Protein AF-A0A381TKH3-F1 (afdb_monomer_lite)

pLDDT: mean 91.59, std 5.98, range [58.12, 97.0]

Secondary structure (DSSP, 8-state):
-HHHHHHHHIIIIIIHHHHHHHTTSS---HHHHHHHHHHHHHHHHHHHHHHHHHHHHHHHHHTT-

Foldseek 3Di:
DVLVVVLVCLVPPQQVVLVCCLVVVDPDDPVSNVVSVVRNVVSVVVSVVSVVVVVVVVVCVVPVD

Structure (mmCIF, N/CA/C/O backbone):
data_AF-A0A381TKH3-F1
#
_entry.id   AF-A0A381TKH3-F1
#
loop_
_atom_site.group_PDB
_atom_site.id
_atom_site.type_symbol
_atom_site.label_atom_id
_atom_site.label_alt_id
_atom_site.label_comp_id
_atom_site.label_asym_id
_atom_site.label_entity_id
_atom_site.label_seq_id
_atom_site.pdbx_PDB_ins_code
_atom_site.Cartn_x
_atom_site.Cartn_y
_atom_site.Cartn_z
_atom_site.occupancy
_atom_site.B_iso_or_equiv
_atom_site.auth_seq_id
_atom_site.auth_comp_id
_atom_site.auth_asym_id
_atom_site.auth_atom_id
_atom_site.pdbx_PDB_model_num
ATOM 1 N N . MET A 1 1 ? 8.337 -6.151 -15.048 1.00 71.88 1 MET A N 1
ATOM 2 C CA . MET A 1 1 ? 7.216 -7.059 -14.699 1.00 71.88 1 MET A CA 1
ATOM 3 C C . MET A 1 1 ? 7.115 -7.349 -13.203 1.00 71.88 1 MET A C 1
ATOM 5 O O . MET A 1 1 ? 6.064 -7.085 -12.639 1.00 71.88 1 MET A O 1
ATOM 9 N N . TRP A 1 2 ? 8.174 -7.828 -12.541 1.00 86.19 2 TRP A N 1
ATOM 10 C CA . TRP A 1 2 ? 8.126 -8.232 -11.123 1.00 86.19 2 TRP A CA 1
ATOM 11 C C . TRP A 1 2 ? 7.672 -7.144 -10.137 1.00 86.19 2 TRP A C 1
ATOM 13 O O . TRP A 1 2 ? 6.824 -7.417 -9.294 1.00 86.19 2 TRP A O 1
ATOM 23 N N . LEU A 1 3 ? 8.154 -5.902 -10.278 1.00 89.94 3 LEU A N 1
ATOM 24 C CA . LEU A 1 3 ? 7.729 -4.782 -9.420 1.00 89.94 3 LEU A CA 1
ATOM 25 C C . LEU A 1 3 ? 6.215 -4.533 -9.489 1.00 89.94 3 LEU A C 1
ATOM 27 O O . LEU A 1 3 ? 5.572 -4.370 -8.458 1.00 89.94 3 LEU A O 1
ATOM 31 N N . GLY A 1 4 ? 5.637 -4.583 -10.692 1.00 88.81 4 GLY A N 1
ATOM 32 C CA . GLY A 1 4 ? 4.195 -4.423 -10.885 1.00 88.81 4 GLY A CA 1
ATOM 33 C C . GLY A 1 4 ? 3.383 -5.532 -10.212 1.00 88.81 4 GLY A C 1
ATOM 34 O O . GLY A 1 4 ? 2.361 -5.244 -9.599 1.00 88.81 4 GLY A O 1
ATOM 35 N N . LEU A 1 5 ? 3.860 -6.782 -10.251 1.00 93.25 5 LEU A N 1
ATOM 36 C CA . LEU A 1 5 ? 3.210 -7.903 -9.558 1.00 93.25 5 LEU A CA 1
ATOM 37 C C . LEU A 1 5 ? 3.258 -7.744 -8.032 1.00 93.25 5 LEU A C 1
ATOM 39 O O . LEU A 1 5 ? 2.252 -7.976 -7.365 1.00 93.25 5 LEU A O 1
ATOM 43 N N . ILE A 1 6 ? 4.391 -7.299 -7.481 1.00 94.06 6 ILE A N 1
ATOM 44 C CA . ILE A 1 6 ? 4.539 -7.033 -6.039 1.00 94.06 6 ILE A CA 1
ATOM 45 C C . ILE A 1 6 ? 3.602 -5.899 -5.600 1.00 94.06 6 ILE A C 1
ATOM 47 O O . ILE A 1 6 ? 2.913 -6.015 -4.585 1.00 94.06 6 ILE A O 1
ATOM 51 N N . MET A 1 7 ? 3.532 -4.818 -6.381 1.00 95.00 7 MET A N 1
ATOM 52 C CA . MET A 1 7 ? 2.625 -3.698 -6.111 1.00 95.00 7 MET A CA 1
ATOM 53 C C . MET A 1 7 ? 1.155 -4.126 -6.204 1.00 95.00 7 MET A C 1
ATOM 55 O O . MET A 1 7 ? 0.362 -3.812 -5.317 1.00 95.00 7 MET A O 1
ATOM 59 N N . ALA A 1 8 ? 0.788 -4.906 -7.226 1.00 94.12 8 ALA A N 1
ATOM 60 C CA . ALA A 1 8 ? -0.559 -5.456 -7.358 1.00 94.12 8 ALA A CA 1
ATOM 61 C C . ALA A 1 8 ? -0.921 -6.350 -6.162 1.00 94.12 8 ALA A C 1
ATOM 63 O O . ALA A 1 8 ? -2.012 -6.218 -5.609 1.00 94.12 8 ALA A O 1
ATOM 64 N N . PHE A 1 9 ? 0.000 -7.201 -5.704 1.00 95.69 9 PHE A N 1
ATOM 65 C CA . PHE A 1 9 ? -0.210 -8.017 -4.511 1.00 95.69 9 PHE A CA 1
ATOM 66 C C . PHE A 1 9 ? -0.476 -7.153 -3.267 1.00 95.69 9 PHE A C 1
ATOM 68 O O . PHE A 1 9 ? -1.456 -7.370 -2.553 1.00 95.69 9 PHE A O 1
ATOM 75 N N . ASN A 1 10 ? 0.346 -6.128 -3.033 1.00 95.06 10 ASN A N 1
ATOM 76 C CA . ASN A 1 10 ? 0.172 -5.210 -1.906 1.00 95.06 10 ASN A CA 1
ATOM 77 C C . ASN A 1 10 ? -1.207 -4.513 -1.934 1.00 95.06 10 ASN A C 1
ATOM 79 O O . ASN A 1 10 ? -1.878 -4.406 -0.905 1.00 95.06 10 ASN A O 1
ATOM 83 N N . VAL A 1 11 ? -1.681 -4.106 -3.116 1.00 96.50 11 VAL A N 1
ATOM 84 C CA . VAL A 1 11 ? -3.012 -3.499 -3.279 1.00 96.50 11 VAL A CA 1
ATOM 85 C C . VAL A 1 11 ? -4.133 -4.495 -2.978 1.00 96.50 11 VAL A C 1
ATOM 87 O O . VAL A 1 11 ? -5.002 -4.209 -2.152 1.00 96.50 11 VAL A O 1
ATOM 90 N N . TRP A 1 12 ? -4.117 -5.669 -3.610 1.00 94.44 12 TRP A N 1
ATOM 91 C CA . TRP A 1 12 ? -5.245 -6.603 -3.561 1.00 94.44 12 TRP A CA 1
ATOM 92 C C . TRP A 1 12 ? -5.336 -7.408 -2.263 1.00 94.44 12 TRP A C 1
ATOM 94 O O . TRP A 1 12 ? -6.446 -7.689 -1.809 1.00 94.44 12 TRP A O 1
ATOM 104 N N . PHE A 1 13 ? -4.203 -7.750 -1.647 1.00 94.00 13 PHE A N 1
ATOM 105 C CA . PHE A 1 13 ? -4.169 -8.622 -0.468 1.00 94.00 13 PHE A CA 1
ATOM 106 C C . PHE A 1 13 ? -3.966 -7.871 0.850 1.00 94.00 13 PHE A C 1
ATOM 108 O O . PHE A 1 13 ? -4.352 -8.386 1.897 1.00 94.00 13 PHE A O 1
ATOM 115 N N . ILE A 1 14 ? -3.403 -6.657 0.827 1.00 95.25 14 ILE A N 1
ATOM 116 C CA . ILE A 1 14 ? -3.145 -5.881 2.050 1.00 95.25 14 ILE A CA 1
ATOM 117 C C . ILE A 1 14 ? -4.025 -4.634 2.092 1.00 95.25 14 ILE A C 1
ATOM 119 O O . ILE A 1 14 ? -4.829 -4.489 3.013 1.00 95.25 14 ILE A O 1
ATOM 123 N N . ILE A 1 15 ? -3.919 -3.735 1.113 1.00 97.00 15 ILE A N 1
ATOM 124 C CA . ILE A 1 15 ? -4.621 -2.443 1.156 1.00 97.00 15 ILE A CA 1
ATOM 125 C C . ILE A 1 15 ? -6.136 -2.650 1.080 1.00 97.00 15 ILE A C 1
ATOM 127 O O . ILE A 1 15 ? -6.863 -2.171 1.952 1.00 97.00 15 ILE A O 1
ATOM 131 N N . TRP A 1 16 ? -6.615 -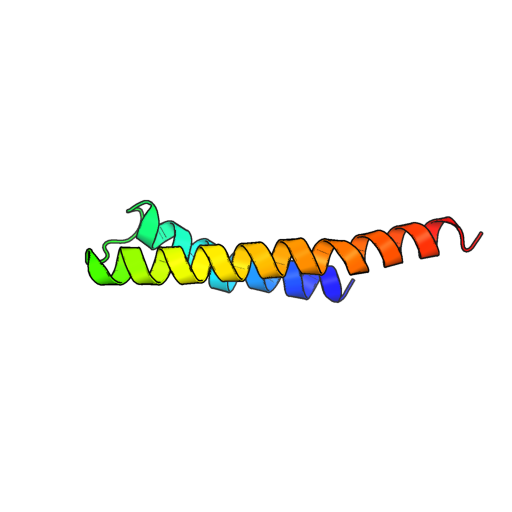3.405 0.092 1.00 96.12 16 TRP A N 1
ATOM 132 C CA . TRP A 1 16 ? -8.045 -3.542 -0.170 1.00 96.12 16 TRP A CA 1
ATOM 133 C C . TRP A 1 16 ? -8.830 -4.214 0.971 1.00 96.12 16 TRP A C 1
ATOM 135 O O . TRP A 1 16 ? -9.845 -3.654 1.392 1.00 96.12 16 TRP A O 1
ATOM 145 N N . PRO A 1 17 ? -8.383 -5.336 1.572 1.00 95.19 17 PRO A N 1
ATOM 146 C CA . PRO A 1 17 ? -9.088 -5.932 2.709 1.00 95.19 17 PRO A CA 1
ATOM 147 C C . PRO A 1 17 ? -9.148 -5.010 3.932 1.00 95.19 17 PRO A C 1
ATOM 149 O O . PRO A 1 17 ? -10.170 -4.957 4.614 1.00 95.19 17 PRO A O 1
ATOM 152 N N . ASN A 1 18 ? -8.083 -4.245 4.197 1.00 95.56 18 ASN A N 1
ATOM 153 C CA . ASN A 1 18 ? -8.069 -3.277 5.294 1.00 95.56 18 ASN A CA 1
ATOM 154 C C . ASN A 1 18 ? -8.968 -2.068 4.992 1.00 95.56 18 ASN A C 1
ATOM 156 O O . ASN A 1 18 ? -9.694 -1.613 5.874 1.00 95.56 18 ASN A O 1
ATOM 160 N N . GLN A 1 19 ? -8.996 -1.589 3.746 1.00 95.38 19 GLN A N 1
ATOM 161 C CA . GLN A 1 19 ? -9.909 -0.527 3.320 1.00 95.38 19 GLN A CA 1
ATOM 162 C C . GLN A 1 19 ? -11.376 -0.946 3.429 1.00 95.38 19 GLN A C 1
ATOM 164 O O . GLN A 1 19 ? -12.179 -0.153 3.910 1.00 95.38 19 GLN A O 1
ATOM 169 N N . LYS A 1 20 ? -11.736 -2.191 3.084 1.00 95.19 20 LYS A N 1
ATOM 170 C CA . LYS A 1 20 ? -13.110 -2.694 3.269 1.00 95.19 20 LYS A CA 1
ATOM 171 C C . LYS A 1 20 ? -13.580 -2.604 4.723 1.00 95.19 20 LYS A C 1
ATOM 173 O O . LYS A 1 20 ? -14.727 -2.234 4.960 1.00 95.19 20 LYS A O 1
ATOM 178 N N . LYS A 1 21 ? -12.702 -2.895 5.690 1.00 93.12 21 LYS A N 1
ATOM 179 C CA . LYS A 1 21 ? -13.005 -2.759 7.128 1.00 93.12 21 LYS A CA 1
ATOM 180 C C . LYS A 1 21 ? -13.193 -1.296 7.537 1.00 93.12 21 LYS A C 1
ATOM 182 O O . LYS A 1 21 ? -14.132 -0.967 8.254 1.00 93.12 21 LYS A O 1
ATOM 187 N N . VAL A 1 22 ? -12.322 -0.406 7.055 1.00 92.81 22 VAL A N 1
ATOM 188 C CA . VAL A 1 22 ? -12.380 1.036 7.363 1.00 92.81 22 VAL A CA 1
ATOM 189 C C . VAL A 1 22 ? -13.621 1.696 6.760 1.00 92.81 22 VAL A C 1
ATOM 191 O O . VAL A 1 22 ? -14.279 2.478 7.438 1.00 92.81 22 VAL A O 1
ATOM 194 N N . LEU A 1 23 ? -13.970 1.344 5.521 1.00 92.44 23 LEU A N 1
ATOM 195 C CA . LEU A 1 23 ? -15.153 1.843 4.810 1.00 92.44 23 LEU A CA 1
ATOM 196 C C . LEU A 1 23 ? -16.470 1.257 5.342 1.00 92.44 23 LEU A C 1
ATOM 198 O O . LEU A 1 23 ? -17.537 1.674 4.907 1.00 92.44 23 LEU A O 1
ATOM 202 N N . GLY A 1 24 ? -16.413 0.287 6.261 1.00 89.50 24 GLY A N 1
ATOM 203 C CA . GLY A 1 24 ? -17.601 -0.373 6.804 1.00 89.50 24 GLY A CA 1
ATOM 204 C C . GLY A 1 24 ? -18.276 -1.348 5.838 1.00 89.50 24 GLY A C 1
ATOM 205 O O . GLY A 1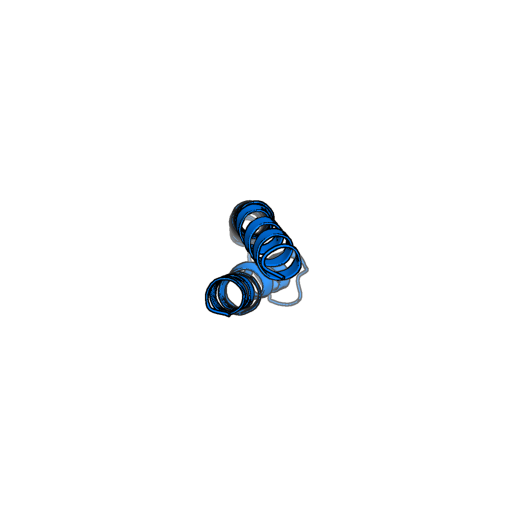 24 ? -19.399 -1.759 6.096 1.00 89.50 24 GLY A O 1
ATOM 206 N N . ILE A 1 25 ? -17.599 -1.747 4.754 1.00 92.94 25 ILE A N 1
ATOM 207 C CA . ILE A 1 25 ? -18.051 -2.831 3.861 1.00 92.94 25 ILE A CA 1
ATOM 208 C C . ILE A 1 25 ? -18.001 -4.174 4.605 1.00 92.94 25 ILE A C 1
ATOM 210 O O . ILE A 1 25 ? -18.798 -5.069 4.343 1.00 92.94 25 ILE A O 1
ATOM 214 N N . VAL A 1 26 ? -17.047 -4.314 5.529 1.00 91.56 26 VAL A N 1
ATOM 215 C CA . VAL A 1 26 ? -16.941 -5.439 6.461 1.00 91.56 26 VAL A CA 1
ATOM 216 C C . VAL A 1 26 ? -17.118 -4.900 7.875 1.00 91.56 26 VAL A C 1
ATOM 218 O O . VAL A 1 26 ? -16.466 -3.917 8.242 1.00 91.56 26 VAL A O 1
ATOM 221 N N . GLU A 1 27 ? -17.982 -5.542 8.662 1.00 89.75 27 GLU A N 1
ATOM 222 C CA . GLU A 1 27 ? -18.143 -5.217 10.077 1.00 89.75 27 GLU A CA 1
ATOM 223 C C . GLU A 1 27 ? -16.829 -5.451 10.826 1.00 89.75 27 GLU A C 1
ATOM 225 O O . GLU A 1 27 ? -16.192 -6.497 10.719 1.00 89.75 27 GLU A O 1
ATOM 230 N N . ALA A 1 28 ? -16.401 -4.428 11.555 1.00 89.56 28 ALA A N 1
ATOM 231 C CA . ALA A 1 28 ? -15.192 -4.433 12.358 1.00 89.56 28 ALA A CA 1
ATOM 232 C C . ALA A 1 28 ? -15.3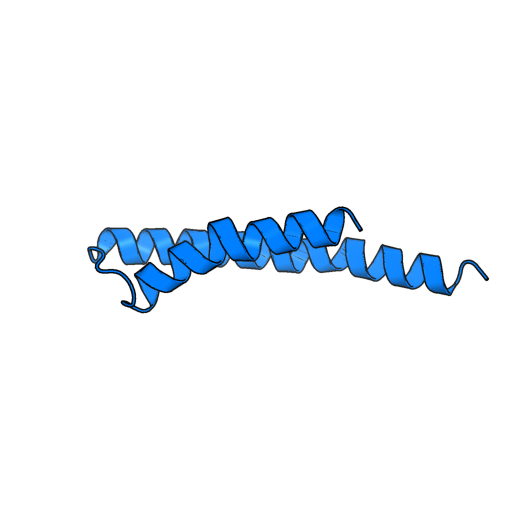92 -3.465 13.524 1.00 89.56 28 ALA A C 1
ATOM 234 O O . ALA A 1 28 ? -16.010 -2.401 13.360 1.00 89.56 28 ALA A O 1
ATOM 235 N N . GLY A 1 29 ? -14.862 -3.822 14.692 1.00 92.88 29 GLY A N 1
ATOM 236 C CA . GLY A 1 29 ? -14.929 -2.967 15.873 1.00 92.88 29 GLY A CA 1
ATOM 237 C C . GLY A 1 29 ? -14.176 -1.638 15.675 1.00 92.88 29 GLY A C 1
ATOM 238 O O . GLY A 1 29 ? -13.325 -1.530 14.787 1.00 92.88 29 GLY A O 1
ATOM 239 N N . PRO A 1 30 ? -14.435 -0.611 16.504 1.00 89.69 30 PRO A N 1
ATOM 240 C CA . PRO A 1 30 ? -13.760 0.687 16.403 1.00 89.69 30 PRO A CA 1
ATOM 241 C C .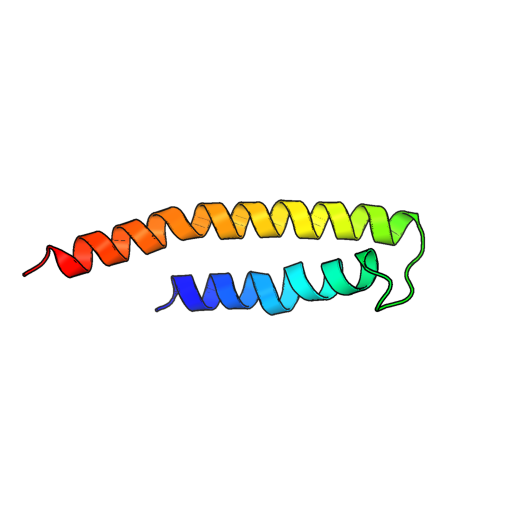 PRO A 1 30 ? -12.226 0.587 16.460 1.00 89.69 30 PRO A C 1
ATOM 243 O O . PRO A 1 30 ? -11.530 1.222 15.665 1.00 89.69 30 PRO A O 1
ATOM 246 N N . GLU A 1 31 ? -11.689 -0.261 17.343 1.00 91.25 31 GLU A N 1
ATOM 247 C CA . GLU A 1 31 ? -10.242 -0.491 17.455 1.00 91.25 31 GLU A CA 1
ATOM 248 C C . GLU A 1 31 ? -9.655 -1.175 16.214 1.00 91.25 31 GLU A C 1
ATOM 250 O O . GLU A 1 31 ? -8.595 -0.787 15.712 1.00 91.25 31 GLU A O 1
ATOM 255 N N . GLU A 1 32 ? -10.361 -2.164 15.664 1.00 91.38 32 GLU A N 1
ATOM 256 C CA . GLU A 1 32 ? -9.928 -2.866 14.457 1.00 91.38 32 GLU A CA 1
ATOM 257 C C . GLU A 1 32 ? -9.943 -1.959 13.230 1.00 91.38 32 GLU A C 1
ATOM 259 O O . GLU A 1 32 ? -9.041 -2.04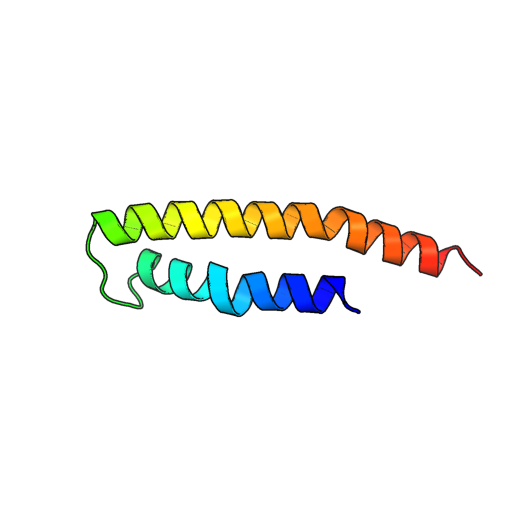6 12.390 1.00 91.38 32 GLU A O 1
ATOM 264 N N . LYS A 1 33 ? -10.922 -1.053 13.131 1.00 91.50 33 LYS A N 1
ATOM 265 C CA . LYS A 1 33 ? -10.972 -0.028 12.082 1.00 91.50 33 LYS A CA 1
ATOM 266 C C . LYS A 1 33 ? -9.770 0.905 12.169 1.00 91.50 33 LYS A C 1
ATOM 268 O O . LYS A 1 33 ? -9.106 1.127 11.157 1.00 91.50 33 LYS A O 1
ATOM 273 N N . ALA A 1 34 ? -9.425 1.382 13.366 1.00 92.81 34 ALA A N 1
ATOM 274 C CA . ALA A 1 34 ? -8.253 2.233 13.568 1.00 92.81 34 ALA A CA 1
ATOM 275 C C . ALA A 1 34 ? -6.941 1.516 13.194 1.00 92.81 34 ALA A C 1
ATOM 277 O O . ALA A 1 34 ? -6.079 2.090 12.518 1.00 92.81 34 ALA A O 1
ATOM 278 N N . LYS A 1 35 ? -6.798 0.239 13.571 1.00 94.12 35 LYS A N 1
ATOM 279 C CA . LYS A 1 35 ? -5.639 -0.587 13.195 1.00 94.12 35 LYS A CA 1
ATOM 280 C C . LYS A 1 35 ? -5.576 -0.825 11.683 1.00 94.12 35 LYS A C 1
ATOM 282 O O . LYS A 1 35 ? -4.515 -0.654 11.083 1.00 94.12 35 LYS A O 1
ATOM 287 N N . SER A 1 36 ? -6.707 -1.152 11.064 1.00 93.25 36 SER A N 1
ATOM 288 C CA . SER A 1 36 ? -6.813 -1.385 9.617 1.00 93.25 36 SER A CA 1
ATOM 289 C C . SER A 1 36 ? -6.486 -0.120 8.820 1.00 93.25 36 SER A C 1
ATOM 291 O O . SER A 1 36 ? -5.769 -0.195 7.824 1.00 93.25 36 SER A O 1
ATOM 293 N N . ALA A 1 37 ? -6.915 1.055 9.291 1.00 93.12 37 ALA A N 1
ATOM 294 C CA . ALA A 1 37 ? -6.579 2.339 8.677 1.00 93.12 37 ALA A CA 1
ATOM 295 C C . ALA A 1 37 ? -5.067 2.606 8.690 1.00 93.12 37 ALA A C 1
ATOM 297 O O . ALA A 1 37 ? -4.502 2.980 7.661 1.00 93.12 37 ALA A O 1
ATOM 298 N N . LYS A 1 38 ? -4.388 2.347 9.818 1.00 95.62 38 LYS A N 1
ATOM 299 C CA . LYS A 1 38 ? -2.922 2.473 9.902 1.00 95.62 38 LYS A CA 1
ATOM 300 C C . LYS A 1 38 ? -2.212 1.522 8.938 1.00 95.62 38 LYS A C 1
ATOM 302 O O . LYS A 1 38 ? -1.306 1.954 8.226 1.00 95.62 38 LYS A O 1
ATOM 307 N N . ILE A 1 39 ? -2.633 0.257 8.881 1.00 94.12 39 ILE A N 1
ATOM 308 C CA . ILE A 1 39 ? -2.046 -0.741 7.972 1.00 94.12 39 ILE A CA 1
ATOM 309 C C . ILE A 1 39 ? -2.246 -0.320 6.514 1.00 94.12 39 ILE A C 1
ATOM 311 O O . ILE A 1 39 ? -1.279 -0.285 5.754 1.00 94.12 39 ILE A O 1
ATOM 315 N N . ALA A 1 40 ? -3.468 0.064 6.133 1.00 94.06 40 AL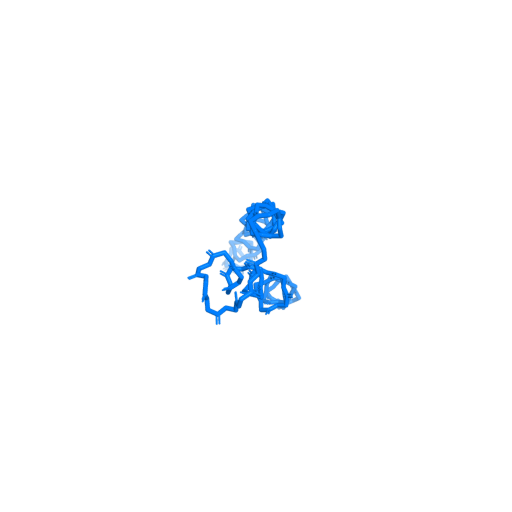A A N 1
ATOM 316 C CA . ALA A 1 40 ? -3.771 0.525 4.780 1.00 94.06 40 ALA A CA 1
ATOM 317 C C . ALA A 1 40 ? -2.940 1.762 4.400 1.00 94.06 40 ALA A C 1
ATOM 319 O O . ALA A 1 40 ? -2.424 1.831 3.284 1.00 94.06 40 ALA A O 1
ATOM 320 N N . MET A 1 41 ? -2.755 2.710 5.324 1.00 95.06 41 MET A N 1
ATOM 321 C CA . MET A 1 41 ? -1.956 3.915 5.090 1.00 95.06 41 MET A CA 1
ATOM 322 C C . MET A 1 41 ? -0.475 3.592 4.863 1.00 95.06 41 MET A C 1
ATOM 324 O O . MET A 1 41 ? 0.124 4.087 3.907 1.00 95.06 41 MET A O 1
ATOM 328 N N . LEU A 1 42 ? 0.123 2.761 5.721 1.00 96.62 42 LEU A N 1
ATOM 329 C CA . LEU A 1 42 ? 1.529 2.368 5.596 1.00 96.62 42 LEU A CA 1
ATOM 330 C C . LEU A 1 42 ? 1.766 1.565 4.313 1.00 96.62 42 LEU A C 1
ATOM 332 O O . LEU A 1 42 ? 2.676 1.885 3.553 1.00 96.62 42 LEU A O 1
ATOM 336 N N . ALA A 1 43 ? 0.902 0.590 4.021 1.00 94.94 43 ALA A N 1
ATOM 337 C CA . ALA A 1 43 ? 0.983 -0.208 2.801 1.00 94.94 43 ALA A CA 1
ATOM 338 C C . ALA A 1 43 ? 0.823 0.650 1.534 1.00 94.94 43 ALA A C 1
ATOM 340 O O . ALA A 1 43 ? 1.549 0.441 0.560 1.00 94.94 43 ALA A O 1
ATOM 341 N N . SER A 1 44 ? -0.061 1.657 1.561 1.00 94.31 44 SER A N 1
ATOM 342 C CA . SER A 1 44 ? -0.223 2.617 0.459 1.00 94.31 44 SER A CA 1
ATOM 343 C C . SER A 1 44 ? 1.046 3.436 0.230 1.00 94.31 44 SER A C 1
ATOM 345 O O . SER A 1 44 ? 1.483 3.574 -0.910 1.00 94.31 44 SER A O 1
ATOM 347 N N . ARG A 1 45 ? 1.692 3.914 1.303 1.00 95.94 45 ARG A N 1
ATOM 348 C CA . ARG A 1 45 ? 2.966 4.652 1.217 1.00 95.94 45 ARG A CA 1
ATOM 349 C C . ARG A 1 45 ? 4.082 3.795 0.632 1.00 95.94 45 ARG A C 1
ATOM 351 O O . ARG A 1 45 ? 4.802 4.265 -0.243 1.00 95.94 45 ARG A O 1
ATOM 358 N N . THR A 1 46 ? 4.193 2.539 1.059 1.00 94.50 46 THR A N 1
ATOM 359 C CA . THR A 1 46 ? 5.147 1.591 0.470 1.00 94.50 46 THR A CA 1
ATOM 360 C C . THR A 1 46 ? 4.879 1.400 -1.020 1.00 94.50 46 THR A C 1
ATOM 362 O O . THR A 1 46 ? 5.812 1.439 -1.815 1.00 94.50 46 THR A O 1
ATOM 365 N N . ASN A 1 47 ? 3.612 1.269 -1.425 1.00 94.94 47 ASN A N 1
ATOM 366 C CA . ASN A 1 47 ? 3.252 1.153 -2.837 1.00 94.94 47 ASN A CA 1
ATOM 367 C C . ASN A 1 47 ? 3.653 2.400 -3.642 1.00 94.94 47 ASN A C 1
ATOM 369 O O . ASN A 1 47 ? 4.186 2.279 -4.741 1.00 94.94 47 ASN A O 1
ATOM 373 N N . THR A 1 48 ? 3.451 3.599 -3.088 1.00 93.56 48 THR A N 1
ATOM 374 C CA . THR A 1 48 ? 3.910 4.847 -3.711 1.00 93.56 48 THR A CA 1
ATOM 375 C C . THR A 1 48 ? 5.432 4.890 -3.824 1.00 93.56 48 THR A C 1
ATOM 377 O O . THR A 1 48 ? 5.944 5.207 -4.892 1.00 93.56 48 THR A O 1
ATOM 380 N N . LEU A 1 49 ? 6.176 4.511 -2.783 1.00 94.62 49 LEU A N 1
ATOM 381 C CA . LEU A 1 49 ? 7.641 4.462 -2.851 1.00 94.62 49 LEU A CA 1
ATOM 382 C C . LEU A 1 49 ? 8.141 3.461 -3.902 1.00 94.62 49 LEU A C 1
ATOM 384 O O . LEU A 1 49 ? 9.091 3.767 -4.614 1.00 94.62 49 LEU A O 1
ATOM 388 N N . LEU A 1 50 ? 7.470 2.315 -4.062 1.00 92.81 50 LEU A N 1
ATOM 389 C CA . LEU A 1 50 ? 7.783 1.327 -5.102 1.00 92.81 50 LEU A CA 1
ATOM 390 C C . LEU A 1 50 ? 7.498 1.826 -6.528 1.00 92.81 50 LEU A C 1
ATOM 392 O O . LEU A 1 50 ? 8.080 1.304 -7.480 1.00 92.81 50 LEU A O 1
ATOM 396 N N . SER A 1 51 ? 6.673 2.864 -6.696 1.00 91.00 51 SER A N 1
ATOM 397 C CA . SER A 1 51 ? 6.476 3.482 -8.014 1.00 91.00 51 SER A CA 1
ATOM 398 C C . SER A 1 51 ? 7.724 4.220 -8.516 1.00 91.00 51 SER A C 1
ATOM 400 O O . SER A 1 51 ? 7.941 4.260 -9.722 1.00 91.00 51 SER A O 1
ATOM 402 N N . LEU A 1 52 ? 8.597 4.715 -7.629 1.00 93.25 52 LEU A N 1
ATOM 403 C CA . LEU A 1 52 ? 9.848 5.385 -8.011 1.00 93.25 52 LEU A CA 1
ATOM 404 C C . LEU A 1 52 ? 10.816 4.467 -8.785 1.00 93.25 52 LEU A C 1
ATOM 406 O O . LEU A 1 52 ? 11.164 4.808 -9.916 1.00 93.25 52 LEU A O 1
ATOM 410 N N . PRO A 1 53 ? 11.236 3.294 -8.260 1.00 91.88 53 PRO A N 1
ATOM 411 C CA . PRO A 1 53 ? 12.101 2.383 -9.009 1.00 91.88 53 PRO A CA 1
ATOM 412 C C . PRO A 1 53 ? 11.408 1.807 -10.249 1.00 91.88 53 PRO A C 1
ATOM 414 O O . PRO A 1 53 ? 12.076 1.525 -11.245 1.00 91.88 53 PRO A O 1
ATOM 417 N N . MET A 1 54 ? 10.078 1.657 -10.229 1.00 92.50 54 MET A N 1
ATOM 418 C CA . MET A 1 54 ? 9.318 1.245 -11.410 1.00 92.50 54 MET A CA 1
ATOM 419 C C . MET A 1 54 ? 9.414 2.293 -12.526 1.00 92.50 54 MET A C 1
ATOM 421 O O . MET A 1 54 ? 9.786 1.945 -13.644 1.00 92.50 54 MET A O 1
ATOM 425 N N . LEU A 1 55 ? 9.135 3.565 -12.220 1.00 91.44 55 LEU A N 1
ATOM 426 C CA . LEU A 1 55 ? 9.231 4.670 -13.176 1.00 91.44 55 LEU A CA 1
ATOM 427 C C . LEU A 1 55 ? 10.661 4.838 -13.692 1.00 91.44 55 LEU A C 1
ATOM 429 O O . LEU A 1 55 ? 10.853 4.970 -14.897 1.00 91.44 55 LEU A O 1
ATOM 433 N N . LEU A 1 56 ? 11.666 4.744 -12.815 1.00 91.88 56 LEU A N 1
ATOM 434 C CA . LEU A 1 56 ? 13.071 4.755 -13.227 1.00 91.88 56 LEU A CA 1
ATOM 435 C C . LEU A 1 56 ? 13.367 3.629 -14.226 1.00 91.88 56 LEU A C 1
ATOM 437 O O . LEU A 1 56 ? 13.954 3.877 -15.273 1.00 91.88 56 LEU A O 1
ATOM 441 N N . SER A 1 57 ? 12.914 2.405 -13.944 1.00 89.75 57 SER A N 1
ATOM 442 C CA . SER A 1 57 ? 13.107 1.264 -14.847 1.00 89.75 57 SER A CA 1
ATOM 443 C C . SER A 1 57 ? 12.438 1.484 -16.210 1.00 89.75 57 SER A C 1
ATOM 445 O O . SER A 1 57 ? 12.998 1.097 -17.233 1.00 89.75 57 SER A O 1
ATOM 447 N N . MET A 1 58 ? 11.263 2.124 -16.241 1.00 89.69 58 MET A N 1
ATOM 448 C CA . MET A 1 58 ? 10.559 2.468 -17.484 1.00 89.69 58 MET A CA 1
ATOM 449 C C . MET A 1 58 ? 11.316 3.529 -18.292 1.00 89.69 58 MET A C 1
ATOM 451 O O . MET A 1 58 ? 11.495 3.360 -19.495 1.00 89.69 58 MET A O 1
ATOM 455 N N . VAL A 1 59 ? 11.807 4.585 -17.633 1.00 91.62 59 VAL A N 1
ATOM 456 C CA . VAL A 1 59 ? 12.606 5.641 -18.278 1.00 91.62 59 VAL A CA 1
ATOM 457 C C . VAL A 1 59 ? 13.909 5.072 -18.833 1.00 91.62 59 VAL A C 1
ATOM 459 O O . VAL A 1 59 ? 14.255 5.351 -19.978 1.00 91.62 59 VAL A O 1
ATOM 462 N N . MET A 1 60 ? 14.617 4.242 -18.066 1.00 89.50 60 MET A N 1
ATOM 463 C CA . MET A 1 60 ? 15.849 3.605 -18.535 1.00 89.50 60 MET A CA 1
ATOM 464 C C . MET A 1 60 ? 15.594 2.699 -19.742 1.00 89.50 60 MET A C 1
ATOM 466 O O . MET A 1 60 ? 16.341 2.765 -20.709 1.00 89.50 60 MET A O 1
ATOM 470 N N . ALA A 1 61 ? 14.521 1.901 -19.726 1.00 86.50 61 ALA A N 1
ATOM 471 C CA . ALA A 1 61 ? 14.158 1.053 -20.861 1.00 86.50 61 ALA A CA 1
ATOM 472 C C . ALA A 1 61 ? 13.806 1.862 -22.123 1.00 86.50 61 ALA A C 1
ATOM 474 O O . ALA A 1 61 ? 14.115 1.417 -23.224 1.00 86.50 61 ALA A O 1
ATOM 475 N N . GLN A 1 62 ? 13.193 3.043 -21.971 1.00 85.69 62 GLN A N 1
ATOM 476 C CA . GLN A 1 62 ? 12.872 3.926 -23.095 1.00 85.69 62 GLN A CA 1
ATOM 477 C C . GLN A 1 62 ? 14.119 4.567 -23.723 1.00 85.69 62 GLN A C 1
ATOM 479 O O . GLN A 1 62 ? 14.140 4.749 -24.930 1.00 85.69 62 GLN A O 1
ATOM 484 N N . ASN A 1 63 ? 15.135 4.911 -22.924 1.00 83.06 63 ASN A N 1
ATOM 485 C CA . ASN A 1 63 ? 16.362 5.572 -23.397 1.00 83.06 63 ASN A CA 1
ATOM 486 C C . ASN A 1 63 ? 17.499 4.584 -23.725 1.00 83.06 63 ASN A C 1
ATOM 488 O O . ASN A 1 63 ? 18.634 5.002 -23.944 1.00 83.06 63 ASN A O 1
ATOM 492 N N . LEU A 1 64 ? 17.226 3.274 -23.694 1.00 76.00 64 LEU A N 1
ATOM 493 C CA . LEU A 1 64 ? 18.199 2.236 -24.053 1.00 76.00 64 LEU A CA 1
ATOM 494 C C . LEU A 1 64 ? 18.348 2.054 -25.579 1.00 76.00 64 LEU A C 1
ATOM 496 O O . LEU A 1 64 ? 19.212 1.290 -26.007 1.00 76.00 64 LEU A O 1
ATOM 500 N N . TYR A 1 65 ? 17.518 2.744 -26.367 1.00 58.12 65 TYR A N 1
ATOM 501 C CA . TYR A 1 65 ? 17.495 2.815 -27.831 1.00 58.12 65 TYR A CA 1
ATOM 502 C C . TYR A 1 65 ? 17.240 4.262 -28.267 1.00 58.12 65 TYR A C 1
ATOM 504 O O . TYR A 1 65 ? 17.512 4.561 -29.450 1.00 58.12 65 TYR A O 1
#

Sequence (65 aa):
MWLGLIMAFNVWFIIWPNQKKVLGIVEAGPEEKAKSAKIAMLASRTNTLLSLPMLLSMVMAQNLY

Organism: NCBI:txid408172

Radius of gyration: 15.45 Å; chains: 1; bounding box: 36×14×45 Å

InterPro domains:
  IPR010389 Urate oxidase N-terminal [PF06181] (3-60)